Protein AF-A0A0C3PB99-F1 (afdb_monomer_lite)

pLDDT: mean 83.68, std 14.59, range [36.94, 96.94]

Radius of gyration: 12.31 Å; chains: 1; bounding box: 42×20×26 Å

Secondary structure (DSSP, 8-state):
-HHHHHHHHHHHGGGTTSBHHHHGGGTSTTGGGHHHHHS-TTS-TT-TT---TTSBGGG--HHHHHHHHHHHHHST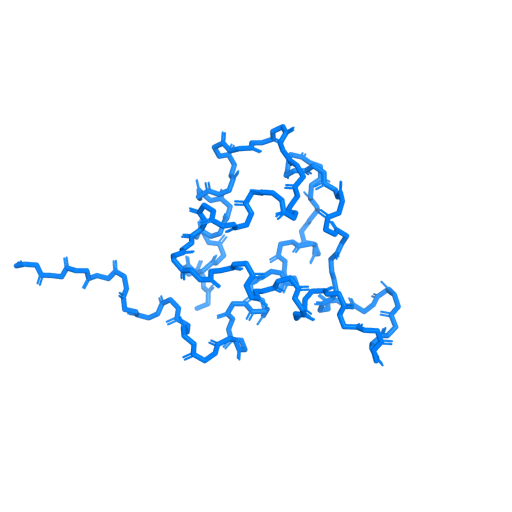T-TT------

Foldseek 3Di:
DVVLLVQQLVQQVVQQAQFQCVRQCSSDPPSNVLQCQQPPPVDDPPDLLHADRRDGNNRDDPSNSSNSSVSLVVPPVHPPPPPPPD

InterPro domains:
  IPR023165 rRNA adenine dimethylase-like, C-terminal [G3DSA:1.10.8.100] (1-78)

Organism: NCBI:txid870435

Structure (mmCIF, N/CA/C/O backbone):
data_AF-A0A0C3PB99-F1
#
_entry.id   AF-A0A0C3PB99-F1
#
loop_
_atom_site.group_PDB
_atom_site.id
_atom_site.type_symbol
_atom_site.label_atom_id
_atom_site.label_alt_id
_atom_site.label_comp_id
_atom_site.label_asym_id
_atom_site.label_entity_id
_atom_site.label_seq_id
_atom_site.pdbx_PDB_ins_code
_atom_site.Cartn_x
_atom_site.Cartn_y
_atom_site.Cartn_z
_atom_site.occupancy
_atom_site.B_iso_or_equiv
_atom_site.auth_seq_id
_atom_site.auth_comp_id
_atom_site.auth_asym_id
_atom_site.auth_atom_id
_atom_si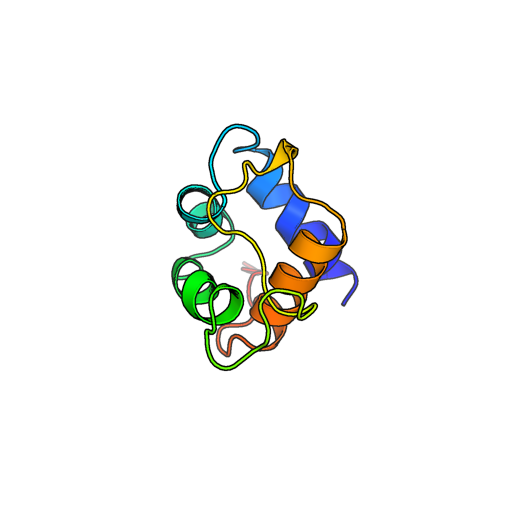te.pdbx_PDB_model_num
ATOM 1 N N . MET A 1 1 ? 13.048 -11.722 -4.015 1.00 53.28 1 MET A N 1
ATOM 2 C CA . MET A 1 1 ? 11.654 -11.720 -3.491 1.00 53.28 1 MET A CA 1
ATOM 3 C C . MET A 1 1 ? 11.600 -11.476 -1.985 1.00 53.28 1 MET A C 1
ATOM 5 O O . MET A 1 1 ? 10.792 -10.651 -1.579 1.00 53.28 1 MET A O 1
ATOM 9 N N . LEU A 1 2 ? 12.441 -12.133 -1.171 1.00 60.56 2 LEU A N 1
ATOM 10 C CA . LEU A 1 2 ? 12.491 -11.892 0.282 1.00 60.56 2 LEU A CA 1
ATOM 11 C C . LEU A 1 2 ? 12.869 -10.439 0.636 1.00 60.56 2 LEU A C 1
ATOM 13 O O . LEU A 1 2 ? 12.298 -9.869 1.557 1.00 60.56 2 LEU A O 1
ATOM 17 N N . ASP A 1 3 ? 13.751 -9.805 -0.142 1.00 72.88 3 ASP A N 1
ATOM 18 C CA . ASP A 1 3 ? 14.255 -8.459 0.177 1.00 72.88 3 ASP A CA 1
ATOM 19 C C . ASP A 1 3 ? 13.158 -7.388 0.148 1.00 72.88 3 ASP A C 1
ATOM 21 O O . ASP A 1 3 ? 13.119 -6.510 1.005 1.00 72.88 3 ASP A O 1
ATOM 25 N N . LYS A 1 4 ? 12.206 -7.490 -0.790 1.00 72.69 4 LYS A N 1
ATOM 26 C CA . LYS A 1 4 ? 11.056 -6.571 -0.875 1.00 72.69 4 LYS A CA 1
ATOM 27 C C . LYS A 1 4 ? 10.018 -6.846 0.213 1.00 72.69 4 LYS A C 1
ATOM 29 O O . LYS A 1 4 ? 9.403 -5.909 0.722 1.00 72.69 4 LYS A O 1
ATOM 34 N N . TRP A 1 5 ? 9.865 -8.118 0.586 1.00 80.94 5 TRP A N 1
ATOM 35 C CA . TRP A 1 5 ? 9.011 -8.53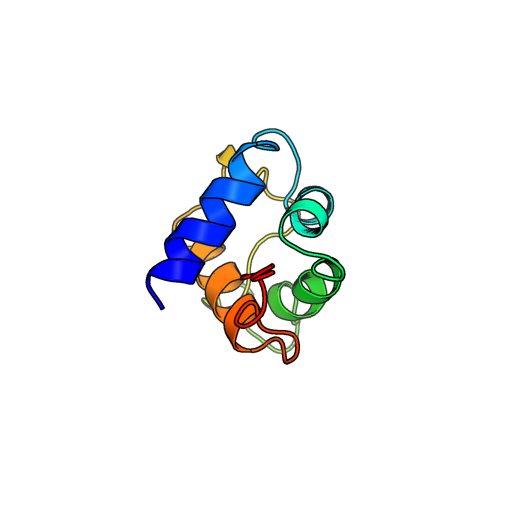6 1.696 1.00 80.94 5 TRP A CA 1
ATOM 36 C C . TRP A 1 5 ? 9.495 -7.975 3.035 1.00 80.94 5 TRP A C 1
ATOM 38 O O . TRP A 1 5 ? 8.680 -7.627 3.880 1.00 80.94 5 TRP A O 1
ATOM 48 N N . ASP A 1 6 ? 10.804 -7.797 3.198 1.00 82.94 6 ASP A N 1
ATOM 49 C CA . ASP A 1 6 ? 11.379 -7.114 4.354 1.00 82.94 6 ASP A CA 1
ATOM 50 C C . ASP A 1 6 ? 11.382 -5.587 4.195 1.00 82.94 6 ASP A C 1
ATOM 52 O O . ASP A 1 6 ? 11.138 -4.857 5.158 1.00 82.94 6 ASP A O 1
ATOM 56 N N . TYR A 1 7 ? 11.634 -5.082 2.986 1.00 85.38 7 TYR A N 1
ATOM 57 C CA . TYR A 1 7 ? 11.737 -3.650 2.707 1.00 85.38 7 TYR A CA 1
ATOM 58 C C . TYR A 1 7 ? 10.428 -2.894 2.960 1.00 85.38 7 TYR A C 1
ATOM 60 O O . TYR A 1 7 ? 10.416 -1.908 3.705 1.00 85.38 7 TYR A O 1
ATOM 68 N N . CYS A 1 8 ? 9.324 -3.343 2.348 1.00 86.00 8 CYS A N 1
ATOM 69 C CA . CYS A 1 8 ? 8.053 -2.620 2.382 1.00 86.00 8 CYS A CA 1
ATOM 70 C C . CYS A 1 8 ? 7.525 -2.446 3.818 1.00 86.00 8 CYS A C 1
ATOM 72 O O . CYS A 1 8 ? 7.235 -1.306 4.198 1.00 86.00 8 CYS A O 1
ATOM 74 N N . PRO A 1 9 ? 7.471 -3.497 4.663 1.00 89.31 9 PRO A N 1
ATOM 75 C CA . PRO A 1 9 ? 7.087 -3.346 6.060 1.00 89.31 9 PRO A CA 1
ATOM 76 C C . PRO A 1 9 ? 8.063 -2.462 6.835 1.00 89.31 9 PRO A C 1
ATOM 78 O O . PRO A 1 9 ? 7.619 -1.540 7.516 1.00 89.31 9 PRO A O 1
ATOM 81 N N . ARG A 1 10 ? 9.385 -2.667 6.715 1.00 89.50 10 ARG A N 1
ATOM 82 C CA . ARG A 1 10 ? 10.374 -1.880 7.478 1.00 89.50 10 ARG A CA 1
ATOM 83 C C . ARG A 1 10 ? 10.251 -0.377 7.218 1.00 89.50 10 ARG A C 1
ATOM 85 O O . ARG A 1 10 ? 10.365 0.405 8.159 1.00 89.50 10 ARG A O 1
ATOM 92 N N . LYS A 1 11 ? 9.988 0.033 5.973 1.00 89.38 11 LYS A N 1
ATOM 93 C CA . LYS A 1 11 ? 9.777 1.447 5.624 1.00 89.38 11 LYS A CA 1
ATOM 94 C C . LYS A 1 11 ? 8.420 1.967 6.092 1.00 89.38 11 LYS A C 1
ATOM 96 O O . LYS A 1 11 ? 8.344 3.049 6.667 1.00 89.38 11 LYS A O 1
ATOM 101 N N . LEU A 1 12 ? 7.343 1.215 5.875 1.00 92.25 12 LEU A N 1
ATOM 102 C CA . LEU A 1 12 ? 5.986 1.714 6.113 1.00 92.25 12 LEU A CA 1
ATOM 103 C C . LEU A 1 12 ? 5.551 1.639 7.582 1.00 92.25 12 LEU A C 1
ATOM 105 O O . LEU A 1 12 ? 4.775 2.489 8.020 1.00 92.25 12 LEU A O 1
ATOM 109 N N . PHE A 1 13 ? 6.079 0.705 8.381 1.00 93.62 13 PHE A N 1
ATOM 110 C CA . PHE A 1 13 ? 5.738 0.592 9.807 1.00 93.62 13 PHE A CA 1
ATOM 111 C C . PHE A 1 13 ? 6.198 1.787 10.652 1.00 93.62 13 PHE A C 1
ATOM 113 O O . PHE A 1 13 ? 5.678 1.990 11.750 1.00 93.62 13 PHE A O 1
ATOM 120 N N . VAL A 1 14 ? 7.095 2.637 10.144 1.00 94.25 14 VAL A N 1
ATOM 121 C CA . VAL A 1 14 ? 7.396 3.939 10.766 1.00 94.25 14 VAL A CA 1
ATOM 122 C C . VAL A 1 14 ? 6.131 4.808 10.841 1.00 94.25 14 VAL A C 1
ATOM 124 O O . VAL A 1 14 ? 5.895 5.503 11.828 1.00 94.25 14 VAL A O 1
ATOM 127 N N . LEU A 1 15 ? 5.251 4.693 9.842 1.00 95.50 15 LEU A N 1
ATOM 128 C CA . LEU A 1 15 ? 3.971 5.392 9.735 1.00 95.50 15 LEU A CA 1
ATOM 129 C C . LEU A 1 15 ? 2.789 4.487 10.127 1.00 95.50 15 LEU A C 1
ATOM 131 O O . LEU A 1 15 ? 1.712 4.577 9.542 1.00 95.50 15 LEU A O 1
ATOM 135 N N . LYS A 1 16 ? 2.963 3.631 11.144 1.00 94.38 16 LYS A N 1
ATOM 136 C CA . LYS A 1 16 ? 1.998 2.586 11.550 1.00 94.38 16 LYS A CA 1
ATOM 137 C C . LYS A 1 16 ? 0.539 3.043 11.733 1.00 94.38 16 LYS A C 1
ATOM 139 O O . LYS A 1 16 ? -0.376 2.250 11.521 1.00 94.38 16 LYS A O 1
ATOM 144 N N . SER A 1 17 ? 0.328 4.301 12.126 1.00 95.88 17 SER A N 1
ATOM 145 C CA . SER A 1 17 ? -0.995 4.902 12.373 1.00 95.88 17 SER A CA 1
ATOM 146 C C . SER A 1 17 ? -1.546 5.696 11.181 1.00 95.88 17 SER A C 1
ATOM 148 O O . SER A 1 17 ? -2.549 6.393 11.321 1.00 95.88 17 SER A O 1
ATOM 150 N N . LYS A 1 18 ? -0.881 5.661 10.023 1.00 96.75 18 LYS A N 1
ATOM 151 C CA . LYS A 1 18 ? -1.353 6.282 8.780 1.00 96.75 18 LYS A CA 1
ATOM 152 C C . LYS A 1 18 ? -2.025 5.235 7.898 1.00 96.75 18 LYS A C 1
ATOM 154 O O . LYS A 1 18 ? -1.745 4.043 8.009 1.00 96.75 18 LYS A O 1
ATOM 159 N N . LYS A 1 19 ? -2.922 5.702 7.030 1.00 96.69 19 LYS A N 1
ATOM 160 C CA . LYS A 1 19 ? -3.515 4.887 5.966 1.00 96.69 19 LYS A CA 1
ATOM 161 C C . LYS A 1 19 ? -2.476 4.595 4.887 1.00 96.69 19 LYS A C 1
ATOM 163 O O . LYS A 1 19 ? -1.603 5.438 4.660 1.00 96.69 19 LYS A O 1
ATOM 168 N N . LEU A 1 20 ? -2.597 3.456 4.210 1.00 94.62 20 LEU A N 1
ATOM 169 C CA . LEU A 1 20 ? -1.678 3.061 3.142 1.00 94.62 20 LEU A CA 1
ATOM 170 C C . LEU A 1 20 ? -1.563 4.136 2.049 1.00 94.62 20 LEU A C 1
ATOM 172 O O . LEU A 1 20 ? -0.446 4.495 1.690 1.00 94.62 20 LEU A O 1
ATOM 176 N N . GLU A 1 21 ? -2.675 4.742 1.619 1.00 95.19 21 GLU A N 1
ATOM 177 C CA . GLU A 1 21 ? -2.693 5.822 0.612 1.00 95.19 21 GLU A CA 1
ATOM 178 C C . GLU A 1 21 ? -1.770 7.013 0.956 1.00 95.19 21 GLU A C 1
ATOM 180 O O . GLU A 1 21 ? -1.176 7.626 0.074 1.00 95.19 21 GLU A O 1
ATOM 185 N N . HIS A 1 22 ? -1.600 7.306 2.250 1.00 95.06 22 HIS A N 1
ATOM 186 C CA . HIS A 1 22 ? -0.775 8.410 2.743 1.00 95.06 22 HIS A CA 1
ATOM 187 C C . HIS A 1 22 ? 0.647 7.966 3.103 1.00 95.06 22 HIS A C 1
ATOM 189 O O . HIS A 1 22 ? 1.577 8.768 3.068 1.00 95.06 22 HIS A O 1
ATOM 195 N N . ALA A 1 23 ? 0.817 6.706 3.505 1.00 94.81 23 ALA A N 1
ATOM 196 C CA . ALA A 1 23 ? 2.100 6.167 3.940 1.00 94.81 23 ALA A CA 1
ATOM 197 C C . ALA A 1 23 ? 2.963 5.685 2.770 1.00 94.81 23 ALA A C 1
ATOM 199 O O . ALA A 1 23 ? 4.187 5.723 2.874 1.00 94.81 23 ALA A O 1
ATOM 200 N N . ILE A 1 24 ? 2.349 5.248 1.664 1.00 92.00 24 ILE A N 1
ATOM 201 C CA . ILE A 1 24 ? 3.047 4.548 0.580 1.00 92.00 24 ILE A CA 1
ATOM 202 C C . ILE A 1 24 ? 4.196 5.367 -0.009 1.00 92.00 24 ILE A C 1
ATOM 204 O O . ILE A 1 24 ? 5.261 4.804 -0.239 1.00 92.00 24 ILE A O 1
ATOM 208 N N . GLY A 1 25 ? 4.033 6.692 -0.113 1.00 90.56 25 GLY A N 1
ATOM 209 C CA . GLY A 1 25 ? 5.053 7.633 -0.589 1.00 90.56 25 GLY A CA 1
ATOM 210 C C . GLY A 1 25 ? 6.355 7.634 0.224 1.00 90.56 25 GLY A C 1
ATOM 211 O O . GLY A 1 25 ? 7.386 8.076 -0.270 1.00 90.56 25 GLY A O 1
ATOM 212 N N . HIS A 1 26 ? 6.329 7.120 1.458 1.00 88.75 26 HIS A N 1
ATOM 213 C CA . HIS A 1 26 ? 7.509 6.971 2.310 1.00 88.75 26 HIS A CA 1
ATOM 214 C C . HIS A 1 26 ? 8.369 5.752 1.940 1.00 88.75 26 HIS A C 1
ATOM 216 O O . HIS A 1 26 ? 9.507 5.641 2.393 1.00 88.75 26 HIS A O 1
ATOM 222 N N . SER A 1 27 ? 7.834 4.822 1.141 1.00 86.38 27 SER A N 1
ATOM 223 C CA . SER A 1 27 ? 8.574 3.629 0.727 1.00 86.38 27 SER A CA 1
ATOM 224 C C . SER A 1 27 ? 9.693 3.976 -0.254 1.00 86.38 27 SER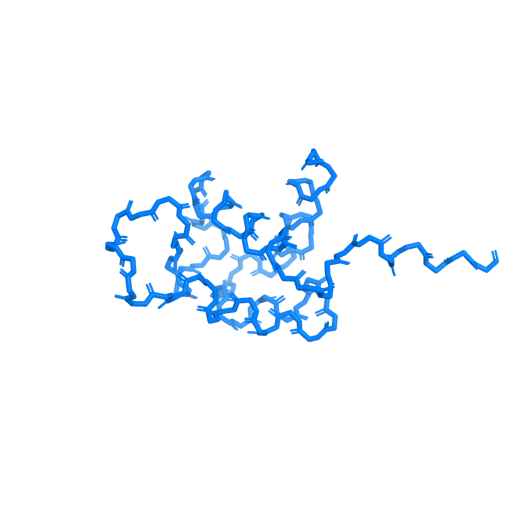 A C 1
ATOM 226 O O . SER A 1 27 ? 10.831 3.621 0.008 1.00 86.38 27 SER A O 1
ATOM 228 N N . ALA A 1 28 ? 9.403 4.711 -1.330 1.00 84.75 28 ALA A N 1
ATOM 229 C CA . ALA A 1 28 ? 10.387 5.165 -2.315 1.00 84.75 28 ALA A CA 1
ATOM 230 C C . ALA A 1 28 ? 9.891 6.414 -3.076 1.00 84.75 28 ALA A C 1
ATOM 232 O O . ALA A 1 28 ? 8.678 6.648 -3.139 1.00 84.75 28 ALA A O 1
ATOM 233 N N . PRO A 1 29 ? 10.777 7.207 -3.705 1.00 85.75 29 PRO A N 1
ATOM 234 C CA . PRO A 1 29 ? 10.360 8.277 -4.612 1.00 85.75 29 PRO A CA 1
ATOM 235 C C . PRO A 1 29 ? 9.415 7.748 -5.702 1.00 85.75 29 PRO A C 1
ATOM 237 O O . PRO A 1 29 ? 9.686 6.721 -6.311 1.00 85.75 29 PRO A O 1
ATOM 240 N N . GLY A 1 30 ? 8.279 8.416 -5.929 1.00 86.31 30 GLY A N 1
ATOM 241 C CA . GLY A 1 30 ? 7.297 8.011 -6.949 1.00 86.31 30 GLY A CA 1
ATOM 242 C C . GLY A 1 30 ? 6.408 6.810 -6.587 1.00 86.31 30 GLY A C 1
ATOM 243 O O . GLY A 1 30 ? 5.506 6.471 -7.349 1.00 86.31 30 GLY A O 1
ATOM 244 N N . SER A 1 31 ? 6.590 6.201 -5.411 1.00 89.69 31 SER A N 1
ATOM 245 C CA . SER A 1 31 ? 5.824 5.022 -4.964 1.00 89.69 31 SER A CA 1
ATOM 246 C C . SER A 1 31 ? 4.320 5.255 -4.773 1.00 89.69 31 SER A C 1
ATOM 248 O O . SER A 1 31 ? 3.564 4.295 -4.658 1.00 89.69 31 SER A O 1
ATOM 250 N N . THR A 1 32 ? 3.841 6.502 -4.806 1.00 91.94 32 THR A N 1
ATOM 251 C CA . THR A 1 32 ? 2.401 6.808 -4.881 1.00 91.94 32 THR A CA 1
ATOM 252 C C . THR A 1 32 ? 1.742 6.196 -6.117 1.00 91.94 32 THR A C 1
ATOM 254 O O . THR A 1 32 ? 0.561 5.858 -6.065 1.00 91.94 32 THR A O 1
ATOM 257 N N . ALA A 1 33 ? 2.506 5.963 -7.191 1.00 90.88 33 ALA A N 1
ATOM 258 C CA . ALA A 1 33 ? 2.042 5.241 -8.371 1.00 90.88 33 ALA A CA 1
ATOM 259 C C . ALA A 1 33 ? 1.605 3.799 -8.058 1.00 90.88 33 ALA A C 1
ATOM 261 O O . ALA A 1 33 ? 0.755 3.268 -8.759 1.00 90.88 33 ALA A O 1
ATOM 262 N N . LEU A 1 34 ? 2.112 3.169 -6.989 1.00 90.31 34 LEU A N 1
ATOM 263 C CA . LEU A 1 34 ? 1.710 1.814 -6.591 1.00 90.31 34 LEU A CA 1
ATOM 264 C C . LEU A 1 34 ? 0.229 1.729 -6.194 1.00 90.31 34 LEU A C 1
ATOM 266 O O . LEU A 1 34 ? -0.359 0.653 -6.274 1.00 90.31 34 LEU A O 1
ATOM 270 N N . LEU A 1 35 ? -0.405 2.846 -5.817 1.00 92.75 35 LEU A N 1
ATOM 271 C CA . LEU A 1 35 ? -1.827 2.861 -5.467 1.00 92.75 35 LEU A CA 1
ATOM 272 C C . LEU A 1 35 ? -2.714 2.428 -6.636 1.00 92.75 35 LEU A C 1
ATOM 274 O O . LEU A 1 35 ? -3.701 1.732 -6.403 1.00 92.75 35 LEU A O 1
ATOM 278 N N . SER A 1 36 ? -2.356 2.760 -7.882 1.00 90.69 36 SER A N 1
ATOM 279 C CA . SER A 1 36 ? -3.145 2.334 -9.045 1.00 90.69 36 SER A CA 1
ATOM 280 C C . SER A 1 36 ? -3.071 0.824 -9.274 1.00 90.69 36 SER A C 1
ATOM 282 O O . SER A 1 36 ? -4.049 0.233 -9.713 1.00 90.69 36 SER A O 1
ATOM 284 N N . TYR A 1 37 ? -1.953 0.187 -8.917 1.00 88.56 37 TYR A N 1
ATOM 285 C CA . TYR A 1 37 ? -1.785 -1.267 -9.002 1.00 88.56 37 TYR A CA 1
ATOM 286 C C . TYR A 1 37 ? -2.571 -1.998 -7.905 1.00 88.56 37 TYR A C 1
ATOM 288 O O . TYR A 1 37 ? -3.053 -3.103 -8.123 1.00 88.56 37 TYR A O 1
ATOM 296 N N . LEU A 1 38 ? -2.726 -1.379 -6.730 1.00 90.12 38 LEU A N 1
ATOM 297 C CA . LEU A 1 38 ? -3.439 -1.962 -5.584 1.00 90.12 38 LEU A CA 1
ATOM 298 C C . LEU A 1 38 ? -4.959 -1.787 -5.651 1.00 90.12 38 LEU A C 1
ATOM 300 O O . LEU A 1 38 ? -5.700 -2.546 -5.025 1.00 90.12 38 LEU A O 1
ATOM 304 N N . THR A 1 39 ? -5.415 -0.776 -6.388 1.00 90.19 39 THR A N 1
ATOM 305 C CA . THR A 1 39 ? -6.833 -0.406 -6.519 1.00 90.19 39 THR A CA 1
ATOM 306 C C . THR A 1 39 ? -7.421 -0.747 -7.884 1.00 90.19 39 THR A C 1
ATOM 308 O O . THR A 1 39 ? -8.509 -0.274 -8.207 1.00 90.19 39 THR A O 1
ATOM 311 N N . ASP A 1 40 ? -6.739 -1.587 -8.668 1.00 85.88 40 ASP A N 1
ATOM 312 C CA . ASP A 1 40 ? -7.204 -1.998 -9.989 1.00 85.88 40 ASP A CA 1
ATOM 313 C C . ASP A 1 40 ? -8.613 -2.615 -9.915 1.00 85.88 40 ASP A C 1
ATOM 315 O O . ASP A 1 40 ? -8.843 -3.663 -9.301 1.00 85.88 40 ASP A O 1
ATOM 319 N N . LEU A 1 41 ? -9.573 -1.920 -10.531 1.00 83.06 41 LEU A N 1
ATOM 320 C CA . LEU A 1 41 ? -10.986 -2.292 -10.547 1.00 83.06 41 LEU A CA 1
ATOM 321 C C . LEU A 1 41 ? -11.294 -3.400 -11.558 1.00 83.06 41 LEU A C 1
ATOM 323 O O . LEU A 1 41 ? -12.398 -3.942 -11.533 1.00 83.06 41 LEU A O 1
ATOM 327 N N . THR A 1 42 ? -10.349 -3.738 -12.440 1.00 85.31 42 THR A N 1
ATOM 328 C CA . THR A 1 42 ? -10.493 -4.866 -13.371 1.00 85.31 42 THR A CA 1
ATOM 329 C C . THR A 1 42 ? -10.366 -6.216 -12.662 1.00 85.31 42 THR A C 1
ATOM 331 O O . THR A 1 42 ? -10.852 -7.227 -13.169 1.00 85.31 42 THR A O 1
ATOM 334 N N . LEU A 1 43 ? -9.773 -6.231 -11.464 1.00 81.75 43 LEU A N 1
ATOM 335 C CA . LEU A 1 43 ? -9.628 -7.415 -10.626 1.00 81.75 43 LEU A CA 1
ATOM 336 C C . LEU A 1 43 ? -10.781 -7.518 -9.608 1.00 81.75 43 LEU A C 1
ATOM 338 O O . LEU A 1 43 ? -11.205 -6.496 -9.060 1.00 81.75 43 LEU A O 1
ATOM 342 N N . PRO A 1 44 ? -11.268 -8.731 -9.284 1.00 82.69 44 PRO A N 1
ATOM 343 C CA . PRO A 1 44 ? -12.228 -8.951 -8.197 1.00 82.69 44 PRO A CA 1
ATOM 344 C C . PRO A 1 44 ? -11.758 -8.342 -6.871 1.00 82.69 44 PRO A C 1
ATOM 346 O O . PRO A 1 44 ? -10.561 -8.289 -6.614 1.00 82.69 44 PRO A O 1
ATOM 349 N N . ALA A 1 45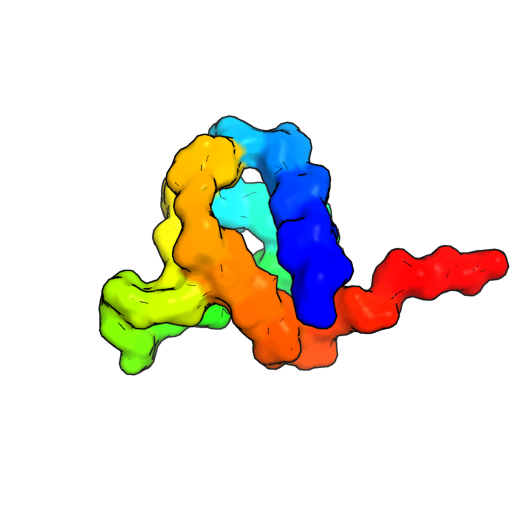 ? -12.673 -7.865 -6.020 1.00 76.31 45 ALA A N 1
ATOM 350 C CA . ALA A 1 45 ? -12.319 -7.171 -4.771 1.00 76.31 45 ALA A CA 1
ATOM 351 C C . ALA A 1 45 ? -11.532 -8.038 -3.771 1.00 76.31 45 ALA A C 1
ATOM 353 O O . ALA A 1 45 ? -10.754 -7.511 -2.984 1.00 76.31 45 ALA A O 1
ATOM 354 N N . ASP A 1 46 ? -11.717 -9.352 -3.836 1.00 77.44 46 ASP A N 1
ATOM 355 C CA . ASP A 1 46 ? -11.039 -10.390 -3.059 1.00 77.44 46 ASP A CA 1
ATOM 356 C C . ASP A 1 46 ? -9.749 -10.903 -3.722 1.00 77.44 46 ASP A C 1
ATOM 358 O O . ASP A 1 46 ? -9.095 -11.812 -3.208 1.00 77.44 46 ASP A O 1
ATOM 362 N N . HIS A 1 47 ? -9.358 -10.333 -4.865 1.00 83.00 47 HIS A N 1
ATOM 363 C CA . HIS A 1 47 ? -8.174 -10.767 -5.587 1.00 83.00 47 HIS A CA 1
ATOM 364 C C . HIS A 1 47 ? -6.894 -10.481 -4.774 1.00 83.00 47 HIS A C 1
ATOM 366 O O . HIS A 1 47 ? -6.702 -9.356 -4.312 1.00 83.00 47 HIS A O 1
ATOM 372 N N . PRO A 1 48 ? -5.946 -11.433 -4.673 1.00 80.38 48 PRO A N 1
ATOM 373 C CA . PRO A 1 48 ? -4.745 -11.314 -3.831 1.00 80.38 48 PRO A CA 1
ATOM 374 C C . PRO A 1 48 ? -3.751 -10.221 -4.261 1.00 80.38 48 PRO A C 1
ATOM 376 O O . PRO A 1 48 ? -2.791 -9.946 -3.548 1.00 80.38 48 PRO A O 1
ATOM 379 N N . ALA A 1 49 ? -3.955 -9.612 -5.431 1.00 82.38 49 ALA A N 1
ATOM 380 C CA . ALA A 1 49 ? -3.168 -8.472 -5.908 1.00 82.38 49 ALA A CA 1
ATOM 381 C C . ALA A 1 49 ? -3.759 -7.105 -5.507 1.00 82.38 49 ALA A C 1
ATOM 383 O O . ALA A 1 49 ? -3.127 -6.081 -5.758 1.00 82.38 49 ALA A O 1
ATOM 384 N N . ARG A 1 50 ? -4.952 -7.077 -4.896 1.00 86.75 50 ARG A N 1
ATOM 385 C CA . ARG A 1 50 ? -5.582 -5.856 -4.382 1.00 86.75 50 ARG A CA 1
ATOM 386 C C . ARG A 1 50 ? -5.302 -5.688 -2.893 1.00 86.75 50 ARG A C 1
ATOM 388 O O . ARG A 1 50 ? -5.164 -6.665 -2.164 1.00 86.75 50 ARG A O 1
ATOM 395 N N . ALA A 1 51 ? -5.263 -4.438 -2.446 1.00 89.75 51 ALA A N 1
ATOM 396 C CA . ALA A 1 51 ? -5.211 -4.089 -1.029 1.00 89.75 51 ALA A CA 1
ATOM 397 C C . ALA A 1 51 ? -6.158 -2.922 -0.738 1.00 89.75 51 ALA A C 1
ATOM 399 O O . ALA A 1 51 ? -6.354 -2.042 -1.581 1.00 89.75 51 ALA A O 1
ATOM 400 N N . ASP A 1 52 ? -6.711 -2.880 0.474 1.00 91.00 52 ASP A N 1
ATOM 401 C CA . ASP A 1 52 ? -7.471 -1.718 0.931 1.00 91.00 52 ASP A CA 1
ATOM 402 C C . ASP A 1 52 ? -6.517 -0.565 1.286 1.00 91.00 52 ASP A C 1
ATOM 404 O O . ASP A 1 52 ? -5.864 -0.555 2.333 1.00 91.00 52 ASP A O 1
ATOM 408 N N . VAL A 1 53 ? -6.454 0.445 0.416 1.00 93.19 53 VAL A N 1
ATOM 409 C CA . VAL A 1 53 ? -5.580 1.615 0.599 1.00 93.19 53 VAL A CA 1
ATOM 410 C C . VAL A 1 53 ? -6.004 2.525 1.757 1.00 93.19 53 VAL A C 1
ATOM 412 O O . VAL A 1 53 ? -5.209 3.350 2.219 1.00 93.19 53 VAL A O 1
ATOM 415 N N . LEU A 1 54 ? -7.232 2.368 2.260 1.00 94.94 54 LEU A N 1
ATOM 416 C CA . LEU A 1 54 ? -7.748 3.110 3.407 1.00 94.94 54 LEU A CA 1
ATOM 417 C C . LEU A 1 54 ? -7.395 2.442 4.740 1.00 94.94 54 LEU A C 1
ATOM 419 O O . LEU A 1 54 ? -7.557 3.068 5.795 1.00 94.94 54 LEU A O 1
ATOM 423 N N . LYS A 1 55 ? -6.887 1.204 4.710 1.00 95.44 55 LYS A N 1
ATOM 424 C CA . LYS A 1 55 ? -6.460 0.466 5.897 1.00 95.44 55 LYS A CA 1
ATOM 425 C C . LYS A 1 55 ? -5.242 1.139 6.526 1.00 95.44 55 LYS A C 1
ATOM 427 O O . LYS A 1 55 ? -4.336 1.627 5.845 1.00 95.44 55 LYS A O 1
ATOM 432 N N . LEU A 1 56 ? -5.221 1.183 7.857 1.00 96.94 56 LEU A N 1
ATOM 433 C CA . LEU A 1 56 ? -4.050 1.651 8.598 1.00 96.94 56 LEU A CA 1
ATOM 434 C C . LEU A 1 56 ? -2.916 0.630 8.475 1.00 96.94 56 LEU A C 1
ATOM 436 O O . LEU A 1 56 ? -3.172 -0.570 8.553 1.00 96.94 56 LEU A O 1
ATOM 440 N N . ILE A 1 57 ? -1.667 1.092 8.377 1.00 96.19 57 ILE A N 1
ATOM 441 C CA . ILE A 1 57 ? -0.498 0.215 8.196 1.00 96.19 57 ILE A CA 1
ATOM 442 C C . ILE A 1 57 ? -0.424 -0.889 9.267 1.00 96.19 57 ILE A C 1
ATOM 444 O O . ILE A 1 57 ? -0.273 -2.060 8.940 1.00 96.19 57 ILE A O 1
ATOM 448 N N . HIS A 1 58 ? -0.617 -0.566 10.551 1.00 95.38 58 HIS A N 1
ATOM 449 C CA . HIS A 1 58 ? -0.622 -1.577 11.626 1.00 95.38 58 HIS A CA 1
ATOM 450 C C . HIS A 1 58 ? -1.818 -2.546 11.619 1.00 95.38 58 HIS A C 1
ATOM 452 O O . HIS A 1 58 ? -1.867 -3.455 12.445 1.00 95.38 58 HIS A O 1
ATOM 458 N N . LYS A 1 59 ? -2.809 -2.321 10.751 1.00 96.75 59 LYS A N 1
ATOM 459 C CA . LYS A 1 59 ? -3.964 -3.202 10.542 1.00 96.75 59 LYS A CA 1
ATOM 460 C C . LYS A 1 59 ? -3.832 -4.032 9.264 1.00 96.75 59 LYS A C 1
ATOM 462 O O . LYS A 1 59 ? -4.704 -4.859 9.019 1.00 96.75 59 LYS A O 1
ATOM 467 N N . MET A 1 60 ? -2.787 -3.827 8.460 1.00 94.19 60 MET A N 1
ATOM 468 C CA . MET A 1 60 ? -2.540 -4.619 7.256 1.00 94.19 60 MET A CA 1
ATOM 469 C C . MET A 1 60 ? -2.246 -6.078 7.600 1.00 94.19 60 MET A C 1
ATOM 471 O O . MET A 1 60 ? -1.468 -6.376 8.507 1.00 94.19 60 MET A O 1
ATOM 475 N N . GLU A 1 61 ? -2.879 -6.974 6.857 1.00 93.38 61 GLU A N 1
ATOM 476 C CA . GLU A 1 61 ? -2.710 -8.419 6.948 1.00 93.38 61 GLU A CA 1
ATOM 477 C C . GLU A 1 61 ? -1.669 -8.905 5.941 1.00 93.38 61 GLU A C 1
ATOM 479 O O . GLU A 1 61 ? -1.246 -8.179 5.044 1.00 93.38 61 GLU A O 1
ATOM 484 N N . THR A 1 62 ? -1.242 -10.160 6.074 1.00 91.12 62 THR A N 1
ATOM 485 C CA . THR A 1 62 ? -0.252 -10.779 5.180 1.00 91.12 62 THR A CA 1
ATOM 486 C C . THR A 1 62 ? -0.642 -10.675 3.701 1.00 91.12 62 THR A C 1
ATOM 488 O O . THR A 1 62 ? 0.230 -10.487 2.857 1.00 91.12 62 THR A O 1
ATOM 491 N N . THR A 1 63 ? -1.935 -10.749 3.382 1.00 91.19 63 THR A N 1
ATOM 492 C CA . THR A 1 63 ? -2.480 -10.571 2.026 1.00 91.19 63 THR A CA 1
ATOM 493 C C . THR A 1 63 ? -2.294 -9.146 1.507 1.00 91.19 63 THR A C 1
ATOM 495 O O . THR A 1 63 ? -1.836 -8.973 0.381 1.00 91.19 63 THR A O 1
ATOM 498 N N . ASP A 1 64 ? -2.541 -8.132 2.342 1.00 91.94 64 ASP A N 1
ATOM 499 C CA . ASP A 1 64 ? -2.318 -6.722 1.996 1.00 91.94 64 ASP A CA 1
ATOM 500 C C . ASP A 1 64 ? -0.830 -6.464 1.682 1.00 91.94 64 ASP A C 1
ATOM 502 O O . ASP A 1 64 ? -0.482 -5.775 0.719 1.00 91.94 64 ASP A O 1
ATOM 506 N N . TRP A 1 65 ? 0.071 -7.057 2.475 1.00 91.94 65 TRP A N 1
ATOM 507 C CA . TRP A 1 65 ? 1.516 -6.976 2.244 1.00 91.94 65 TRP A CA 1
ATOM 508 C C . TRP A 1 65 ? 1.947 -7.721 0.977 1.00 91.94 65 TRP A C 1
ATOM 510 O O . TRP A 1 65 ? 2.804 -7.228 0.243 1.00 91.94 65 TRP A O 1
ATOM 520 N N . ALA A 1 66 ? 1.328 -8.863 0.676 1.00 91.44 66 ALA A N 1
ATOM 521 C CA . ALA A 1 66 ? 1.579 -9.602 -0.557 1.00 91.44 66 ALA A CA 1
ATOM 522 C C . ALA A 1 66 ? 1.151 -8.827 -1.805 1.00 91.44 66 ALA A C 1
ATOM 524 O O . ALA A 1 66 ? 1.928 -8.758 -2.759 1.00 91.44 66 ALA A O 1
ATOM 525 N N . ALA A 1 67 ? -0.014 -8.178 -1.771 1.00 91.56 67 ALA A N 1
ATOM 526 C CA . ALA A 1 67 ? -0.467 -7.290 -2.836 1.00 91.56 67 ALA A CA 1
ATOM 527 C C . ALA A 1 67 ? 0.525 -6.139 -3.067 1.00 91.56 67 ALA A C 1
ATOM 529 O O . ALA A 1 67 ? 0.905 -5.863 -4.205 1.00 91.56 67 ALA A O 1
ATOM 530 N N . LEU A 1 68 ? 1.026 -5.519 -1.992 1.00 90.69 68 LEU A N 1
ATOM 531 C CA . LEU A 1 68 ? 2.026 -4.451 -2.078 1.00 90.69 68 LEU A CA 1
ATOM 532 C C . LEU A 1 68 ? 3.356 -4.924 -2.677 1.00 90.69 68 LEU A C 1
ATOM 534 O O . LEU A 1 68 ? 3.918 -4.248 -3.541 1.00 90.69 68 LEU A O 1
ATOM 538 N N . VAL A 1 69 ? 3.859 -6.085 -2.256 1.00 89.12 69 VAL A N 1
ATOM 539 C CA . VAL A 1 69 ? 5.093 -6.663 -2.811 1.00 89.12 69 VAL A CA 1
ATOM 540 C C . VAL A 1 69 ? 4.902 -7.043 -4.279 1.00 89.12 69 VAL A C 1
ATOM 542 O O . VAL A 1 69 ? 5.790 -6.800 -5.095 1.00 89.12 69 VAL A O 1
ATOM 545 N N . HIS A 1 70 ? 3.738 -7.582 -4.643 1.00 88.06 70 HIS A N 1
ATOM 546 C CA . HIS A 1 70 ? 3.397 -7.882 -6.030 1.00 88.06 70 HIS A CA 1
ATOM 547 C C . HIS A 1 70 ? 3.350 -6.609 -6.887 1.00 88.06 70 HIS A C 1
ATOM 549 O O . HIS A 1 70 ? 4.004 -6.551 -7.927 1.00 88.06 70 HIS A O 1
ATOM 555 N N . ALA A 1 71 ? 2.664 -5.561 -6.420 1.00 89.19 71 ALA A N 1
ATOM 556 C CA . ALA A 1 71 ? 2.637 -4.255 -7.075 1.00 89.19 71 ALA A CA 1
ATOM 557 C C . ALA A 1 71 ? 4.052 -3.678 -7.241 1.00 89.19 71 ALA A C 1
ATOM 559 O O . ALA A 1 71 ? 4.406 -3.212 -8.317 1.00 89.19 71 ALA A O 1
ATOM 560 N N . SER A 1 72 ? 4.900 -3.785 -6.215 1.00 86.00 72 SER A N 1
ATOM 561 C CA . SER A 1 72 ? 6.299 -3.341 -6.266 1.00 86.00 72 SER A CA 1
ATOM 562 C C . SER A 1 72 ? 7.177 -4.154 -7.232 1.00 86.00 72 SER A C 1
ATOM 564 O O . SER A 1 72 ? 8.187 -3.647 -7.719 1.00 86.00 72 SER A O 1
ATOM 566 N N . ASN A 1 73 ? 6.824 -5.409 -7.522 1.00 84.38 73 ASN A N 1
ATOM 567 C CA . ASN A 1 73 ? 7.488 -6.216 -8.551 1.00 84.38 73 ASN A CA 1
ATOM 568 C C . ASN A 1 73 ? 7.013 -5.870 -9.963 1.00 84.38 73 ASN A C 1
ATOM 570 O O . ASN A 1 73 ? 7.822 -5.874 -10.883 1.00 84.38 73 ASN A O 1
ATOM 574 N N . ALA A 1 74 ? 5.722 -5.586 -10.130 1.00 84.19 74 ALA A N 1
ATOM 575 C CA . ALA A 1 74 ? 5.144 -5.203 -11.415 1.00 84.19 74 ALA A CA 1
ATOM 576 C C . ALA A 1 74 ? 5.488 -3.759 -11.816 1.00 84.19 74 ALA A C 1
ATOM 578 O O . ALA A 1 74 ? 5.442 -3.408 -12.993 1.00 84.19 74 ALA A O 1
ATOM 579 N N . TRP A 1 75 ? 5.812 -2.910 -10.839 1.00 85.44 75 TRP A N 1
ATOM 580 C CA . TRP A 1 75 ? 6.151 -1.517 -11.074 1.00 85.44 75 TRP A CA 1
ATOM 581 C C . TRP A 1 75 ? 7.509 -1.403 -11.793 1.00 85.44 75 TRP A C 1
ATOM 583 O O . TRP A 1 75 ? 8.508 -1.862 -11.248 1.00 85.44 75 TRP A O 1
ATOM 593 N N . PRO A 1 76 ? 7.587 -0.779 -12.987 1.00 74.88 76 PRO A N 1
ATOM 594 C CA . PRO A 1 76 ? 8.793 -0.778 -13.827 1.00 74.88 76 PRO A CA 1
ATOM 595 C C . PRO A 1 76 ? 9.962 0.020 -13.241 1.00 74.88 76 PRO A C 1
ATOM 597 O O . PRO A 1 76 ? 11.101 -0.183 -13.640 1.00 74.88 76 PRO A O 1
ATOM 600 N N . PHE A 1 77 ? 9.695 0.896 -12.270 1.00 72.19 77 PHE A N 1
ATOM 601 C CA . PHE A 1 77 ? 10.716 1.577 -11.467 1.00 72.19 77 PHE A CA 1
ATOM 602 C C . PHE A 1 77 ? 11.092 0.747 -10.232 1.00 72.19 77 PHE A C 1
ATOM 604 O O . PHE A 1 77 ? 11.365 1.298 -9.165 1.00 72.19 77 PHE A O 1
ATOM 611 N N . ALA A 1 78 ? 10.998 -0.582 -10.356 1.00 64.12 78 ALA A N 1
ATOM 612 C CA . ALA A 1 78 ? 11.209 -1.533 -9.284 1.00 64.12 78 ALA A CA 1
ATOM 613 C C . ALA A 1 78 ? 12.495 -1.204 -8.526 1.00 64.12 78 ALA A C 1
ATOM 615 O O . ALA A 1 78 ? 13.519 -0.870 -9.112 1.00 64.12 78 ALA A O 1
ATOM 616 N N . LEU A 1 79 ? 12.388 -1.334 -7.206 1.00 55.81 79 LEU A N 1
ATOM 617 C CA . LEU A 1 79 ? 13.393 -1.160 -6.154 1.00 55.81 79 LEU A CA 1
ATOM 618 C C . LEU A 1 79 ? 14.647 -2.061 -6.301 1.00 55.81 79 LEU A C 1
ATOM 620 O O . LEU A 1 79 ? 15.102 -2.647 -5.325 1.00 55.81 79 LEU A O 1
ATOM 624 N N . GLU A 1 80 ? 15.188 -2.226 -7.504 1.00 51.69 80 GLU A N 1
ATOM 625 C CA . GLU A 1 80 ? 16.478 -2.872 -7.766 1.00 51.69 80 GLU A CA 1
ATOM 626 C C . GLU A 1 80 ? 17.645 -1.877 -7.627 1.00 51.69 80 GLU A C 1
ATOM 628 O O . GLU A 1 80 ? 18.757 -2.301 -7.341 1.00 51.69 80 GLU A O 1
ATOM 633 N N . ASP A 1 81 ? 17.378 -0.563 -7.664 1.00 48.91 81 ASP A N 1
ATOM 634 C CA . ASP A 1 81 ? 18.400 0.501 -7.661 1.00 48.91 81 ASP A CA 1
ATOM 635 C C . ASP A 1 81 ? 18.354 1.417 -6.419 1.00 48.91 81 ASP A C 1
ATOM 637 O O . ASP A 1 81 ? 18.415 2.643 -6.495 1.00 48.91 81 ASP A O 1
ATOM 641 N N . LEU A 1 82 ? 18.221 0.836 -5.223 1.00 48.59 82 LEU A N 1
ATOM 642 C CA . LEU A 1 82 ? 18.336 1.589 -3.958 1.00 48.59 82 LEU A CA 1
ATOM 643 C C . LEU A 1 82 ? 19.586 1.229 -3.145 1.00 48.59 82 LEU A C 1
ATOM 645 O O . LEU A 1 82 ? 19.655 1.499 -1.947 1.00 48.59 82 LEU A O 1
ATOM 649 N N . LEU A 1 83 ? 20.596 0.670 -3.815 1.00 43.94 83 LEU A N 1
ATOM 650 C CA . LEU A 1 83 ? 21.992 0.802 -3.412 1.00 43.94 83 LEU A CA 1
ATOM 651 C C . LEU A 1 83 ? 22.570 2.007 -4.161 1.00 43.94 83 LEU A C 1
ATOM 653 O O . LEU A 1 83 ? 23.149 1.864 -5.233 1.00 43.94 83 LEU A O 1
ATOM 657 N N . ILE A 1 84 ? 22.428 3.206 -3.588 1.00 42.38 84 ILE A N 1
ATOM 658 C CA . ILE A 1 84 ? 23.384 4.275 -3.895 1.00 42.38 84 ILE A CA 1
ATOM 659 C C . ILE A 1 84 ? 24.710 3.774 -3.322 1.00 42.38 84 ILE A C 1
ATOM 661 O O . ILE A 1 84 ? 24.943 3.855 -2.117 1.00 42.38 84 ILE A O 1
ATOM 665 N N . THR A 1 85 ? 25.511 3.135 -4.168 1.00 36.94 85 THR A N 1
ATOM 666 C CA . THR A 1 85 ? 26.903 2.830 -3.851 1.00 36.94 85 THR A CA 1
ATOM 667 C C . THR A 1 85 ? 27.664 4.100 -4.198 1.00 36.94 85 THR A C 1
ATOM 669 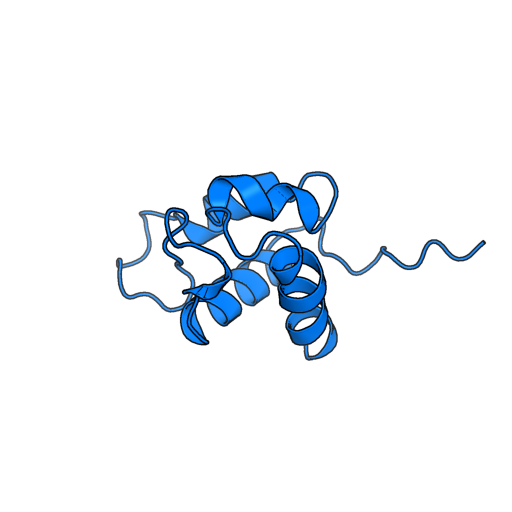O O . THR A 1 85 ? 27.786 4.423 -5.379 1.00 36.94 85 THR A O 1
ATOM 672 N N . GLU A 1 86 ? 28.069 4.861 -3.182 1.00 37.38 86 GLU A N 1
ATOM 673 C CA . GLU A 1 86 ? 29.205 5.780 -3.331 1.00 37.38 86 GLU A CA 1
ATOM 674 C C . GLU A 1 86 ? 30.518 5.003 -3.204 1.00 37.38 86 GLU A C 1
ATOM 676 O O . GLU A 1 86 ? 30.557 4.043 -2.393 1.00 37.38 86 GLU A O 1
#

Sequence (86 aa):
MLDKWDYCPRKLFVLKSKKLEHAIGHSAPGSTALLSYLTDLTLPADHPARADVLKLIHKMETTDWAALVHASNAWPFALEDLLITE